Protein AF-I3E856-F1 (afdb_monomer)

Radius of gyration: 13.32 Å; Cα contacts (8 Å, |Δi|>4): 14; chains: 1; bounding box: 31×17×39 Å

Secondary structure (DSSP, 8-state):
-PPPHHHHHHHHHHHHHHHHHHHHHHHTT--HHHHHHHHHHTT-------

Structure (mmCIF, N/CA/C/O backbone):
data_AF-I3E856-F1
#
_entry.id   AF-I3E856-F1
#
loop_
_atom_site.group_PDB
_atom_site.id
_atom_site.type_symbol
_atom_site.label_atom_id
_atom_site.label_alt_id
_atom_site.label_comp_id
_atom_site.label_asym_id
_atom_site.label_entity_id
_atom_site.label_seq_id
_atom_site.pdbx_PDB_ins_code
_atom_site.Cartn_x
_atom_site.Cartn_y
_atom_site.Cartn_z
_atom_site.occupancy
_atom_site.B_iso_or_equiv
_atom_site.auth_seq_id
_atom_site.auth_comp_id
_atom_site.auth_asym_id
_atom_site.auth_atom_id
_atom_site.pdbx_PDB_model_num
ATOM 1 N N . MET A 1 1 ? -0.012 7.064 27.470 1.00 56.47 1 MET A N 1
ATOM 2 C CA . MET A 1 1 ? -1.376 6.492 27.417 1.00 56.47 1 MET A CA 1
ATOM 3 C C . MET A 1 1 ? -1.278 5.185 26.643 1.00 56.47 1 MET A C 1
ATOM 5 O O . MET A 1 1 ? -0.929 5.233 25.470 1.00 56.47 1 MET A O 1
ATOM 9 N N . ALA A 1 2 ? -1.424 4.034 27.305 1.00 64.38 2 ALA A N 1
ATOM 10 C CA . ALA A 1 2 ? -1.384 2.737 26.628 1.00 64.38 2 ALA A CA 1
ATOM 11 C C . ALA A 1 2 ? -2.703 2.524 25.873 1.00 64.38 2 ALA A C 1
ATOM 13 O O . ALA A 1 2 ? -3.767 2.826 26.411 1.00 64.38 2 ALA A O 1
ATOM 14 N N . LEU A 1 3 ? -2.624 2.059 24.626 1.00 62.12 3 LEU A N 1
ATOM 15 C CA . LEU A 1 3 ? -3.803 1.734 23.824 1.00 62.12 3 LEU A CA 1
ATOM 16 C C . LEU A 1 3 ? -4.540 0.561 24.467 1.00 62.12 3 LEU A C 1
ATOM 18 O O . LEU A 1 3 ? -3.908 -0.390 24.930 1.00 62.12 3 LEU A O 1
ATOM 22 N N . SER A 1 4 ? -5.868 0.605 24.464 1.00 82.12 4 SER A N 1
ATOM 23 C CA . SER A 1 4 ? -6.656 -0.565 24.845 1.00 82.12 4 SER A CA 1
ATOM 24 C C . SER A 1 4 ? -6.418 -1.714 23.853 1.00 82.12 4 SER A C 1
ATOM 26 O O . SER A 1 4 ? -6.103 -1.495 22.680 1.00 82.12 4 SER A O 1
ATOM 28 N N . TYR A 1 5 ? -6.581 -2.959 24.304 1.00 75.44 5 TYR A N 1
ATOM 29 C CA . TYR A 1 5 ? -6.366 -4.154 23.473 1.00 75.44 5 TYR A CA 1
ATOM 30 C C . TYR A 1 5 ? -7.158 -4.123 22.149 1.00 75.44 5 TYR A C 1
ATOM 32 O O . TYR A 1 5 ? -6.667 -4.538 21.100 1.00 75.44 5 TYR A O 1
ATOM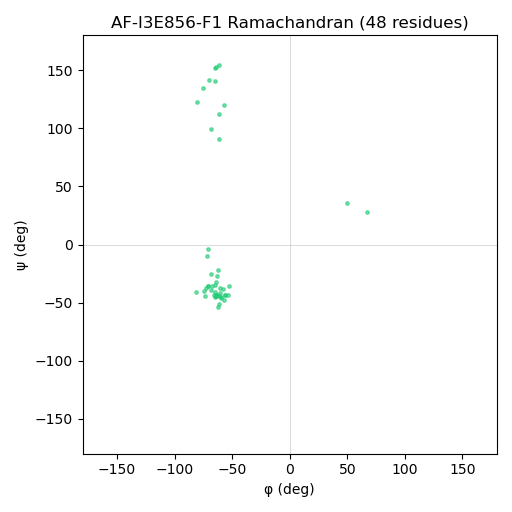 40 N N . SER A 1 6 ? -8.373 -3.570 22.174 1.00 72.56 6 SER A N 1
ATOM 41 C CA . SER A 1 6 ? -9.230 -3.417 20.994 1.00 72.56 6 SER A CA 1
ATOM 42 C C . SER A 1 6 ? -8.713 -2.360 20.010 1.00 72.56 6 SER A C 1
ATOM 44 O O . SER A 1 6 ? -8.818 -2.544 18.796 1.00 72.56 6 SER A O 1
ATOM 4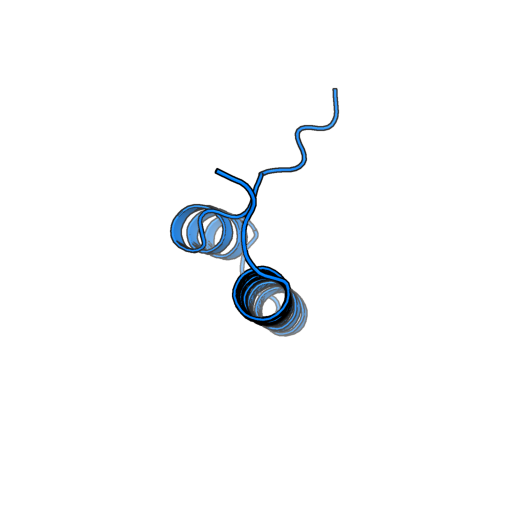6 N N . GLU A 1 7 ? -8.123 -1.268 20.497 1.00 70.56 7 GLU A N 1
ATOM 47 C CA . GLU A 1 7 ? -7.465 -0.260 19.660 1.00 70.56 7 GLU A CA 1
ATOM 48 C C . GLU A 1 7 ? -6.158 -0.776 19.058 1.00 70.56 7 GLU A C 1
ATOM 50 O O . GLU A 1 7 ? -5.854 -0.456 17.907 1.00 70.56 7 GLU A O 1
ATOM 55 N N . PHE A 1 8 ? -5.413 -1.596 19.802 1.00 70.62 8 PHE A N 1
ATOM 56 C CA . PHE A 1 8 ? -4.211 -2.269 19.312 1.00 70.62 8 PHE A CA 1
ATOM 57 C C . PHE A 1 8 ? -4.543 -3.225 18.157 1.00 70.62 8 PHE A C 1
ATOM 59 O O . PHE A 1 8 ? -4.052 -3.027 17.047 1.00 70.62 8 PHE A O 1
ATOM 66 N N . LYS A 1 9 ? -5.492 -4.148 18.361 1.00 67.12 9 LYS A N 1
ATOM 67 C CA . LYS A 1 9 ? -5.991 -5.072 17.323 1.00 67.12 9 LYS A CA 1
ATOM 68 C C . LYS A 1 9 ? -6.463 -4.350 16.059 1.00 67.12 9 LYS A C 1
ATOM 70 O O . LYS A 1 9 ? -6.139 -4.754 14.948 1.00 67.12 9 LYS A O 1
ATOM 75 N N . LYS A 1 10 ? -7.209 -3.248 16.204 1.00 67.25 10 LYS A N 1
ATOM 76 C CA . LYS A 1 10 ? -7.658 -2.438 15.057 1.00 67.25 10 LYS A CA 1
ATOM 77 C C . LYS A 1 10 ? -6.498 -1.798 14.295 1.00 67.25 10 LYS A C 1
ATOM 79 O O . LYS A 1 10 ? -6.624 -1.582 13.091 1.00 67.25 10 LYS A O 1
ATOM 84 N N . LYS A 1 11 ? -5.403 -1.443 14.971 1.00 69.44 11 LYS A N 1
ATOM 85 C CA . LYS A 1 11 ? -4.200 -0.916 14.315 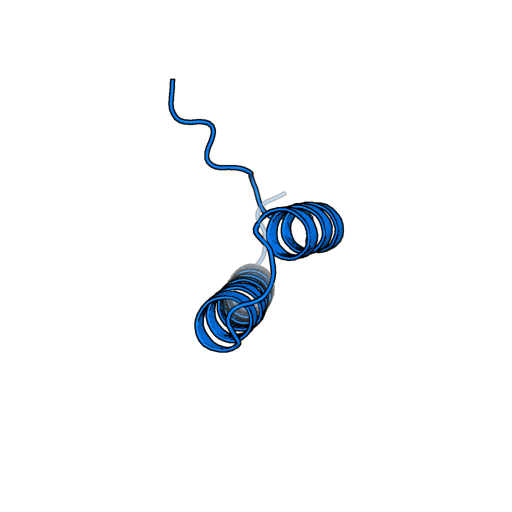1.00 69.44 11 LYS A CA 1
ATOM 86 C C . LYS A 1 11 ? -3.413 -2.013 13.603 1.00 69.44 11 LYS A C 1
ATOM 88 O O . LYS A 1 11 ? -2.968 -1.745 12.494 1.00 69.44 11 LYS A O 1
ATOM 93 N N . GLU A 1 12 ? -3.293 -3.205 14.183 1.00 67.44 12 GLU A N 1
ATOM 94 C CA . GLU A 1 12 ? -2.636 -4.356 13.539 1.00 67.44 12 GLU A CA 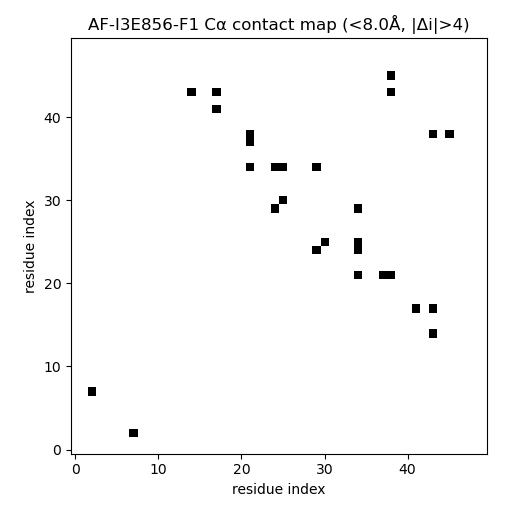1
ATOM 95 C C . GLU A 1 12 ? -3.355 -4.777 12.255 1.00 67.44 12 GLU A C 1
ATOM 97 O O . GLU A 1 12 ? -2.740 -4.780 11.195 1.00 67.44 12 GLU A O 1
ATOM 102 N N . ILE A 1 13 ? -4.677 -4.979 12.306 1.00 65.94 13 ILE A N 1
ATOM 103 C CA . ILE A 1 13 ? -5.482 -5.350 11.125 1.00 65.94 13 ILE A CA 1
ATOM 104 C C . ILE A 1 13 ? -5.350 -4.294 10.013 1.00 65.94 13 ILE A C 1
ATOM 106 O O . ILE A 1 13 ? -5.255 -4.607 8.828 1.00 65.94 13 ILE A O 1
ATOM 110 N N . LYS A 1 14 ? -5.298 -3.009 10.390 1.00 73.25 14 LYS A N 1
ATOM 111 C CA . LYS A 1 14 ? -5.072 -1.909 9.440 1.00 73.25 14 LYS A CA 1
ATOM 112 C C . LYS A 1 14 ? -3.667 -1.902 8.842 1.00 73.25 14 LYS A C 1
ATOM 114 O O . LYS A 1 14 ? -3.500 -1.297 7.791 1.00 73.25 14 LYS A O 1
ATOM 119 N N . GLN A 1 15 ? -2.662 -2.465 9.506 1.00 74.69 15 GLN A N 1
ATOM 120 C CA . GLN A 1 15 ? -1.322 -2.611 8.936 1.00 74.69 15 GLN A CA 1
ATOM 121 C C . GLN A 1 15 ? -1.242 -3.837 8.026 1.00 74.69 15 GLN A C 1
ATOM 123 O O . GLN A 1 15 ? -0.698 -3.722 6.933 1.00 74.69 15 GLN A O 1
ATOM 128 N N . GLU A 1 16 ? -1.850 -4.958 8.412 1.00 75.94 16 GLU A N 1
ATOM 129 C CA . GLU A 1 16 ? -1.908 -6.168 7.581 1.00 75.94 16 GLU A CA 1
ATOM 130 C C . GLU A 1 16 ? -2.556 -5.893 6.219 1.00 75.94 16 GLU A C 1
ATOM 132 O O . GLU A 1 16 ? -1.949 -6.185 5.190 1.00 75.94 16 GLU A O 1
ATOM 137 N N . GLY A 1 17 ? -3.707 -5.211 6.189 1.00 80.50 17 GLY A N 1
ATOM 138 C CA . GLY A 1 17 ? -4.370 -4.866 4.924 1.00 80.50 17 GLY A CA 1
ATOM 139 C C . GLY A 1 17 ? -3.549 -3.925 4.029 1.00 80.50 17 GLY A C 1
ATOM 140 O O . GLY A 1 17 ? -3.662 -3.964 2.810 1.00 80.50 17 GLY A O 1
ATOM 141 N N . LYS A 1 18 ? -2.669 -3.095 4.603 1.00 83.00 18 LYS A N 1
ATOM 142 C CA . LYS A 1 18 ? -1.756 -2.241 3.821 1.00 83.00 18 LYS A CA 1
ATOM 143 C C . LYS A 1 18 ? -0.631 -3.044 3.173 1.00 83.00 18 LYS A C 1
ATOM 145 O O . LYS A 1 18 ? -0.222 -2.735 2.059 1.00 83.00 18 LYS A O 1
ATOM 150 N N . ILE A 1 19 ? -0.124 -4.052 3.880 1.00 85.38 19 ILE A N 1
ATOM 151 C CA . ILE A 1 19 ? 0.909 -4.957 3.369 1.00 85.38 19 ILE A CA 1
ATOM 152 C C . ILE A 1 19 ? 0.332 -5.824 2.248 1.00 85.38 19 ILE A C 1
ATOM 154 O O . ILE A 1 19 ? 1.010 -6.055 1.250 1.00 85.38 19 ILE A O 1
ATOM 158 N N . GLU A 1 20 ? -0.916 -6.269 2.386 1.00 88.25 20 GLU A N 1
ATOM 159 C CA . GLU A 1 20 ? -1.618 -7.046 1.362 1.00 88.25 20 GLU A CA 1
ATOM 160 C C . GLU A 1 20 ? -1.735 -6.279 0.040 1.00 88.25 20 GLU A C 1
ATOM 162 O O . GLU A 1 20 ? -1.326 -6.802 -0.992 1.00 88.25 20 GLU A O 1
ATOM 167 N N . VAL A 1 21 ? -2.117 -4.997 0.082 1.00 87.00 21 VAL A N 1
ATOM 168 C CA . VAL A 1 21 ? -2.152 -4.126 -1.110 1.00 87.00 21 VAL A CA 1
ATOM 169 C C . VAL A 1 21 ? -0.790 -4.052 -1.809 1.00 87.00 21 VAL A C 1
ATOM 171 O O . VAL A 1 21 ? -0.708 -4.147 -3.032 1.00 87.00 21 VAL A O 1
ATOM 174 N N . LEU A 1 22 ? 0.308 -3.911 -1.059 1.00 87.50 22 LEU A N 1
ATOM 175 C CA . LEU A 1 22 ? 1.646 -3.885 -1.662 1.00 87.50 22 LEU A CA 1
ATOM 176 C C . LEU A 1 22 ? 2.035 -5.239 -2.272 1.00 87.50 22 LEU A C 1
ATOM 178 O O . LEU A 1 22 ? 2.691 -5.269 -3.311 1.00 87.50 22 LEU A O 1
ATOM 182 N N . ARG A 1 23 ? 1.627 -6.355 -1.655 1.00 88.62 23 ARG A N 1
ATOM 183 C CA . ARG A 1 23 ? 1.846 -7.705 -2.199 1.00 88.62 23 ARG A CA 1
ATOM 184 C C . ARG A 1 23 ? 1.072 -7.921 -3.494 1.00 88.62 23 ARG A C 1
ATOM 186 O O . ARG A 1 23 ? 1.646 -8.451 -4.439 1.00 88.62 23 ARG A O 1
ATOM 193 N N . GLU A 1 24 ? -0.183 -7.486 -3.557 1.00 92.44 24 GLU A N 1
ATOM 194 C CA . GLU A 1 24 ? -0.979 -7.521 -4.788 1.00 92.44 24 GLU A CA 1
ATOM 195 C C . GLU A 1 24 ? -0.311 -6.703 -5.894 1.00 92.44 24 GLU A C 1
ATOM 197 O O . GLU A 1 24 ? -0.115 -7.212 -6.990 1.00 92.44 24 GLU A O 1
ATOM 202 N N . MET A 1 25 ? 0.169 -5.492 -5.591 1.00 90.62 25 MET A N 1
ATOM 203 C CA . MET A 1 25 ? 0.893 -4.671 -6.569 1.00 90.62 25 MET A CA 1
ATOM 204 C C . MET A 1 25 ? 2.175 -5.338 -7.090 1.00 90.62 25 MET A C 1
ATOM 206 O O . MET A 1 25 ? 2.491 -5.209 -8.272 1.00 90.62 25 MET A O 1
ATOM 210 N N . ILE A 1 26 ? 2.914 -6.050 -6.232 1.00 89.88 26 ILE A N 1
ATOM 211 C CA . ILE A 1 26 ? 4.088 -6.836 -6.646 1.00 89.88 26 ILE A CA 1
ATOM 212 C C . ILE A 1 26 ? 3.663 -7.985 -7.570 1.00 89.88 26 ILE A C 1
ATOM 214 O O . ILE A 1 26 ? 4.287 -8.186 -8.611 1.00 89.88 26 ILE A O 1
ATOM 218 N N . ASN A 1 27 ? 2.598 -8.710 -7.218 1.00 92.56 27 ASN A N 1
ATOM 219 C CA . ASN A 1 27 ? 2.074 -9.819 -8.020 1.00 92.56 27 ASN A CA 1
ATOM 220 C C . ASN A 1 27 ? 1.529 -9.353 -9.380 1.00 92.56 27 ASN A C 1
ATOM 222 O O . ASN A 1 27 ? 1.719 -10.038 -10.381 1.00 92.56 27 ASN A O 1
ATOM 226 N N . ASP A 1 28 ? 0.930 -8.165 -9.428 1.00 92.81 28 ASP A N 1
ATOM 227 C CA . ASP A 1 28 ? 0.461 -7.504 -10.649 1.00 92.81 28 ASP A CA 1
ATOM 228 C C . ASP A 1 28 ? 1.610 -6.987 -11.534 1.00 92.81 28 ASP A C 1
ATOM 230 O O . ASP A 1 28 ? 1.371 -6.434 -12.611 1.00 92.81 28 ASP A O 1
ATOM 234 N N . GLY A 1 29 ? 2.862 -7.114 -11.081 1.00 90.81 29 GLY A N 1
ATOM 235 C CA . GLY A 1 29 ? 4.039 -6.639 -11.801 1.00 90.81 29 GLY A CA 1
ATOM 236 C C . GLY A 1 29 ? 4.108 -5.115 -11.901 1.00 90.81 29 GLY A C 1
ATOM 237 O O . GLY A 1 29 ? 4.674 -4.588 -12.862 1.00 90.81 29 GLY A O 1
ATOM 238 N N . LYS A 1 30 ? 3.520 -4.385 -10.941 1.00 91.75 30 LYS A 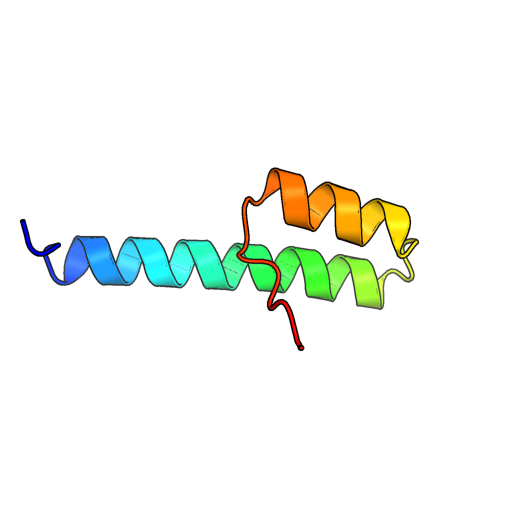N 1
ATOM 239 C CA . LYS A 1 30 ? 3.628 -2.920 -10.882 1.00 91.75 30 LYS A CA 1
ATOM 240 C C . LYS A 1 30 ? 5.084 -2.495 -10.719 1.00 91.75 30 LYS A C 1
ATOM 242 O O . LYS A 1 30 ? 5.918 -3.224 -10.180 1.00 91.75 30 LYS A O 1
ATOM 247 N N . SER A 1 31 ? 5.387 -1.283 -11.174 1.00 92.69 31 SER A N 1
ATOM 248 C CA . SER A 1 31 ? 6.744 -0.761 -11.079 1.00 92.69 31 SER A CA 1
ATOM 249 C C . SER A 1 31 ? 7.164 -0.564 -9.617 1.00 92.69 31 SER A C 1
ATOM 251 O O . SER A 1 31 ? 6.352 -0.279 -8.732 1.00 92.69 31 SER A O 1
ATOM 253 N N . LEU A 1 32 ? 8.471 -0.654 -9.360 1.00 88.12 32 LEU A N 1
ATOM 254 C CA . LEU A 1 32 ? 9.034 -0.347 -8.041 1.00 88.12 32 LEU A CA 1
ATOM 255 C C . LEU A 1 32 ? 8.803 1.115 -7.624 1.00 88.12 32 LEU A C 1
ATOM 257 O O . LEU A 1 32 ? 8.875 1.426 -6.435 1.00 88.12 32 LEU A O 1
ATOM 261 N N . GLU A 1 33 ? 8.568 2.025 -8.571 1.00 90.31 33 GLU A N 1
ATOM 262 C CA . GLU A 1 33 ? 8.193 3.412 -8.275 1.00 90.31 33 GLU A CA 1
ATOM 263 C C . GLU A 1 33 ? 6.751 3.504 -7.776 1.00 90.31 33 GLU A C 1
ATOM 265 O O . GLU A 1 33 ? 6.519 4.133 -6.743 1.00 90.31 33 GLU A O 1
ATOM 270 N N . ASP A 1 34 ? 5.812 2.804 -8.417 1.00 88.81 34 ASP A N 1
ATOM 271 C CA . ASP A 1 34 ? 4.410 2.745 -7.982 1.00 88.81 34 ASP A CA 1
ATOM 272 C C . ASP A 1 34 ? 4.284 2.133 -6.584 1.00 88.81 34 ASP A C 1
ATOM 274 O O . ASP A 1 34 ? 3.587 2.669 -5.719 1.00 88.81 34 ASP A O 1
ATOM 278 N N . ILE A 1 35 ? 5.007 1.037 -6.331 1.00 88.12 35 ILE A N 1
ATOM 279 C CA . ILE A 1 35 ? 5.040 0.364 -5.026 1.00 88.12 35 ILE A CA 1
ATOM 280 C C . ILE A 1 35 ? 5.628 1.298 -3.960 1.00 88.12 35 ILE A C 1
ATOM 282 O O . ILE A 1 35 ? 5.066 1.414 -2.871 1.00 88.12 35 ILE A O 1
ATOM 286 N N . ARG A 1 36 ? 6.715 2.025 -4.261 1.00 87.00 36 ARG A N 1
ATOM 287 C CA . ARG A 1 36 ? 7.303 3.010 -3.332 1.00 8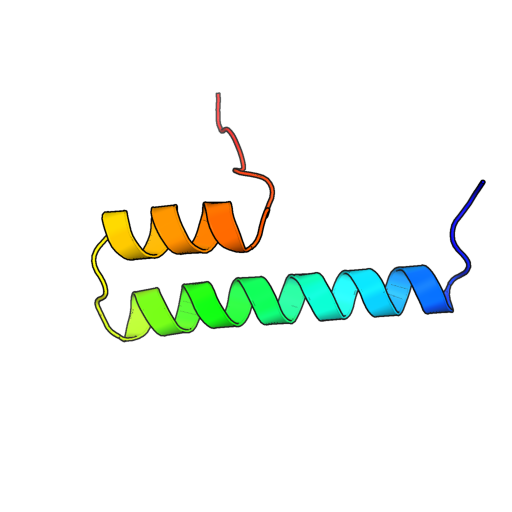7.00 36 ARG A CA 1
ATOM 288 C C . ARG A 1 36 ? 6.371 4.184 -3.059 1.00 87.00 36 ARG A C 1
ATOM 290 O O . ARG A 1 36 ? 6.260 4.623 -1.913 1.00 87.00 36 ARG A O 1
ATOM 297 N N . HIS A 1 37 ? 5.687 4.686 -4.081 1.00 89.44 37 HIS A N 1
ATOM 298 C CA . HIS A 1 37 ? 4.714 5.761 -3.927 1.00 89.44 37 HIS A CA 1
ATOM 299 C C . HIS A 1 37 ? 3.534 5.316 -3.052 1.00 89.44 37 HIS A C 1
ATOM 301 O O . HIS A 1 37 ? 3.148 6.028 -2.121 1.00 89.44 37 HIS A O 1
ATOM 307 N N . MET A 1 38 ? 3.030 4.098 -3.274 1.00 87.00 38 MET A N 1
ATOM 308 C CA . MET A 1 38 ? 1.981 3.508 -2.447 1.00 87.00 38 MET A CA 1
ATOM 309 C C . MET A 1 38 ? 2.451 3.283 -1.006 1.00 87.00 38 MET A C 1
ATOM 311 O O . MET A 1 38 ? 1.754 3.665 -0.071 1.00 87.00 38 MET A O 1
ATOM 315 N N . ASN A 1 39 ? 3.656 2.752 -0.798 1.00 86.00 39 ASN A N 1
ATOM 316 C CA . ASN A 1 39 ? 4.226 2.542 0.534 1.00 86.00 39 ASN A CA 1
ATOM 317 C C . ASN A 1 39 ? 4.269 3.850 1.354 1.00 86.00 39 ASN A C 1
ATOM 319 O O . ASN A 1 39 ? 3.841 3.886 2.513 1.00 86.00 39 ASN A O 1
ATOM 323 N N . LYS A 1 40 ? 4.682 4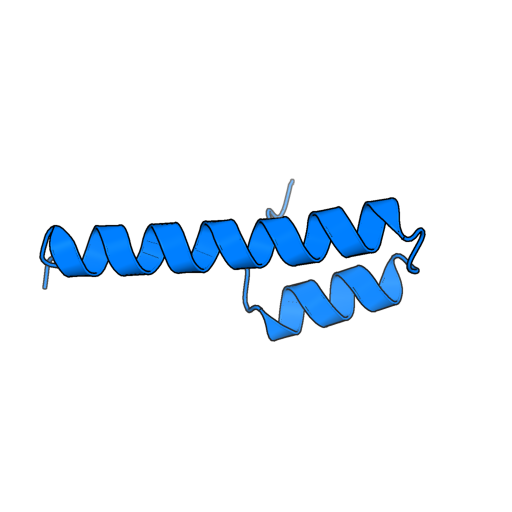.957 0.714 1.00 84.31 40 LYS A N 1
ATOM 324 C CA . LYS A 1 40 ? 4.666 6.309 1.300 1.00 84.31 40 LYS A CA 1
ATOM 325 C C . LYS A 1 40 ? 3.252 6.801 1.607 1.00 84.31 40 LYS A C 1
ATOM 327 O O . LYS A 1 40 ? 3.020 7.327 2.696 1.00 84.31 40 LYS A O 1
ATOM 332 N N . TYR A 1 41 ? 2.299 6.611 0.693 1.00 84.31 41 TYR A N 1
ATOM 333 C CA . TYR A 1 41 ? 0.893 6.969 0.914 1.00 84.31 41 TYR A CA 1
ATOM 334 C C . TYR A 1 41 ? 0.287 6.208 2.102 1.00 84.31 41 TYR A C 1
ATOM 336 O O . TYR A 1 41 ? -0.393 6.787 2.953 1.00 84.31 41 TYR A O 1
ATOM 344 N N . LEU A 1 42 ? 0.601 4.916 2.211 1.00 82.31 42 LEU A N 1
ATOM 345 C CA . LEU A 1 42 ? 0.159 4.052 3.301 1.00 82.31 42 LEU A CA 1
ATOM 346 C C . LEU A 1 42 ? 0.861 4.367 4.630 1.00 82.31 42 LEU A C 1
ATOM 348 O O . LEU A 1 42 ? 0.406 3.882 5.675 1.00 82.31 42 LEU A O 1
ATOM 352 N N . LYS A 1 43 ? 1.901 5.216 4.616 1.00 81.62 43 LYS A N 1
ATOM 353 C CA . LYS A 1 43 ? 2.737 5.578 5.773 1.00 81.62 43 LYS A CA 1
ATOM 354 C C . LYS A 1 43 ? 3.231 4.341 6.518 1.00 81.62 43 LYS A C 1
ATOM 356 O O . LYS A 1 43 ? 3.246 4.321 7.750 1.00 81.62 43 LYS A O 1
ATOM 361 N N . LEU A 1 44 ? 3.527 3.279 5.776 1.00 75.12 44 LEU A N 1
ATOM 362 C CA . LEU A 1 44 ? 4.168 2.116 6.361 1.00 75.12 44 LEU A CA 1
ATOM 363 C C . LEU A 1 44 ? 5.605 2.511 6.711 1.00 75.12 44 LEU A C 1
ATOM 365 O O . L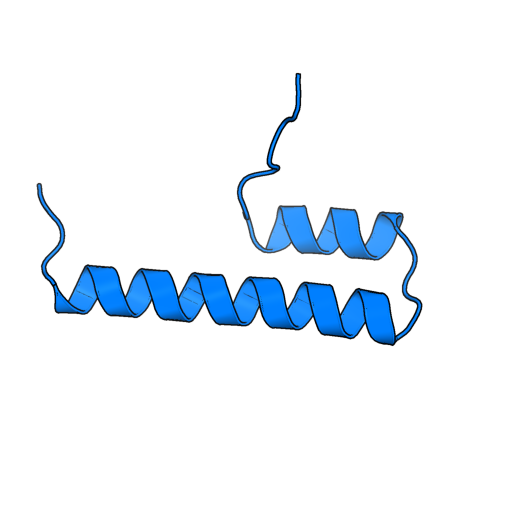EU A 1 44 ? 6.210 3.296 5.974 1.00 75.12 44 LEU A O 1
ATOM 369 N N . PRO A 1 45 ? 6.135 2.037 7.846 1.00 69.31 45 PRO A N 1
ATOM 370 C CA . PRO A 1 45 ? 7.541 2.237 8.142 1.00 69.31 45 PRO A CA 1
ATOM 371 C C . PRO A 1 45 ? 8.343 1.629 6.990 1.00 69.31 45 PRO A C 1
ATOM 373 O O . PRO A 1 45 ? 8.200 0.445 6.689 1.00 69.31 45 PRO A O 1
ATOM 376 N N . GLU A 1 46 ? 9.149 2.443 6.308 1.00 63.41 46 GLU A N 1
ATOM 377 C CA . GLU A 1 46 ? 10.230 1.891 5.503 1.00 63.41 46 GLU A CA 1
ATOM 378 C C . GLU A 1 46 ? 11.129 1.165 6.508 1.00 63.41 46 GLU A C 1
ATOM 380 O O . GLU A 1 46 ? 11.683 1.798 7.408 1.00 63.41 46 GLU A O 1
ATOM 385 N N . GLU A 1 47 ? 11.201 -0.169 6.434 1.00 56.44 47 GLU A N 1
ATOM 386 C CA . GLU A 1 47 ? 12.289 -0.895 7.084 1.00 56.44 47 GLU A CA 1
ATOM 387 C C . GLU A 1 47 ? 13.578 -0.401 6.427 1.00 56.44 47 GLU A C 1
ATOM 389 O O . GLU A 1 47 ? 14.002 -0.891 5.381 1.00 56.44 47 GLU A O 1
ATOM 394 N N . VAL A 1 48 ? 14.167 0.641 7.009 1.00 54.41 48 VAL A N 1
ATOM 395 C CA . VAL A 1 48 ? 15.510 1.085 6.672 1.00 54.41 48 VAL A CA 1
ATOM 396 C C . VAL A 1 48 ? 16.435 -0.015 7.181 1.00 54.41 48 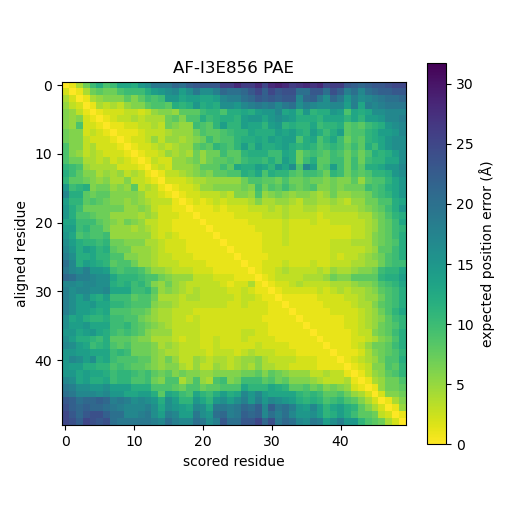VAL A C 1
ATOM 398 O O . VAL A 1 48 ? 16.683 -0.125 8.381 1.00 54.41 48 VAL A O 1
ATOM 401 N N . LYS A 1 49 ? 16.874 -0.893 6.277 1.00 54.66 49 LYS A N 1
ATOM 402 C CA . LYS A 1 49 ? 18.053 -1.717 6.527 1.00 54.66 49 LYS A CA 1
ATOM 403 C C . LYS A 1 49 ? 19.293 -0.873 6.236 1.00 54.66 49 LYS A C 1
ATOM 405 O O . LYS A 1 49 ? 19.444 -0.415 5.107 1.00 54.66 49 LYS A O 1
ATOM 410 N N . GLU A 1 50 ? 20.116 -0.785 7.283 1.00 44.22 50 GLU A N 1
ATOM 411 C CA . GLU A 1 50 ? 21.468 -0.200 7.414 1.00 44.22 50 GLU A CA 1
ATOM 412 C C . GLU A 1 50 ? 21.599 1.329 7.423 1.00 44.22 50 GLU A C 1
ATOM 414 O O . GLU A 1 50 ? 21.209 2.008 6.449 1.00 44.22 50 GLU A O 1
#

Nearest PDB structures (foldseek):
  7qsf-assembly1_CCC  TM=8.689E-01  e=1.437E+00  Escherichia coli
  7r1g-assembly1_CCC  TM=8.431E-01  e=1.437E+00  Escherichia coli
  5fmn-assembly1_B  TM=8.176E-01  e=4.497E+00  Synechocystis sp. PCC 6803
  5uh7-assembly1_A  TM=8.946E-01  e=8.542E+00  Mycobacterium tuberculosis H37Rv

Sequence (50 aa):
MALSYSEFKKKEIKQEGKIEVLREMINDGKSLEDIRHMNKYLKLPEEVKE

Solvent-accessible surface area (backbone atoms only — not comparable to full-atom values): 3132 Å² total; per-residue (Å²): 133,84,74,53,72,70,58,47,52,56,51,50,56,59,48,52,58,54,52,49,54,53,50,50,41,56,74,71,65,52,52,73,64,59,51,50,53,48,42,58,75,68,63,55,82,76,82,77,79,130

pLDDT: mean 78.08, std 12.32, range [44.22, 92.81]

Organism: Bacillus methanolicus (strain MGA3 / ATCC 53907) (NCBI:txid796606)

Mean predicted aligned error: 7.97 Å

Foldseek 3Di:
DDDDPVRVVVVVVLVVVLVVVLVVCVVVVHDPVVSVVSCVVSVPPPPPDD